Protein AF-A0A0G1VE48-F1 (afdb_monomer)

Sequence (98 aa):
MNNARTPQFYMANLGSEIVGMYSALSKNDTEKCRKCYDRAKKIIAEWRVLETRESARAEMKKLEDVVDDLISETPQLKVSKAEIESYFMPFALRIMSV

Secondary structure (DSSP, 8-state):
------HHHHHHHHHHHHHHHHHHHTTT-HHHHHHHHHHHHHHHHHHHHH---HHHHHHHHHHHHHHHHHTSSS--S---HHHHHHHHHHHHHHHH--

Structure (mmCIF, N/CA/C/O backbone):
data_AF-A0A0G1VE48-F1
#
_entry.id   AF-A0A0G1VE48-F1
#
loop_
_atom_site.group_PDB
_atom_site.id
_atom_site.type_symbol
_atom_site.label_atom_id
_atom_site.label_alt_id
_atom_site.label_comp_id
_atom_site.label_asym_id
_atom_site.label_entity_id
_atom_site.label_seq_id
_atom_site.pdbx_PDB_ins_code
_atom_site.Cartn_x
_atom_site.Cartn_y
_atom_site.Cartn_z
_atom_site.occupancy
_atom_site.B_iso_or_equiv
_atom_site.auth_seq_id
_atom_site.auth_comp_id
_atom_site.auth_asym_id
_atom_site.auth_atom_id
_atom_site.pdbx_PDB_model_num
ATOM 1 N N . MET A 1 1 ? 24.801 12.289 -4.383 1.00 38.28 1 MET A N 1
ATOM 2 C CA . MET A 1 1 ? 24.395 10.929 -4.799 1.00 38.28 1 MET A CA 1
ATOM 3 C C . MET A 1 1 ? 23.170 11.060 -5.680 1.00 38.28 1 MET A C 1
ATOM 5 O O . MET A 1 1 ? 22.220 11.706 -5.257 1.00 38.28 1 MET A O 1
ATOM 9 N N . ASN A 1 2 ? 23.193 10.505 -6.893 1.00 41.56 2 ASN A N 1
ATOM 10 C CA . ASN A 1 2 ? 21.966 10.326 -7.667 1.00 41.56 2 ASN A CA 1
ATOM 11 C C . ASN A 1 2 ? 21.076 9.367 -6.871 1.00 41.56 2 ASN A C 1
ATOM 13 O O . ASN A 1 2 ? 21.322 8.164 -6.865 1.00 41.56 2 ASN A O 1
ATOM 17 N N . ASN A 1 3 ? 20.088 9.904 -6.153 1.00 51.19 3 ASN A N 1
ATOM 18 C CA . ASN A 1 3 ? 19.048 9.127 -5.482 1.00 51.19 3 ASN A CA 1
ATOM 19 C C . ASN A 1 3 ? 18.115 8.555 -6.555 1.00 51.19 3 ASN A C 1
ATOM 21 O O . ASN A 1 3 ? 16.963 8.974 -6.670 1.00 51.19 3 ASN A O 1
ATOM 25 N N . ALA A 1 4 ? 18.629 7.662 -7.402 1.00 58.69 4 ALA A N 1
ATOM 26 C CA . ALA A 1 4 ? 17.798 6.930 -8.337 1.00 58.69 4 ALA A CA 1
ATOM 27 C C . ALA A 1 4 ? 16.782 6.162 -7.491 1.00 58.69 4 ALA A C 1
ATOM 29 O O . ALA A 1 4 ? 17.150 5.290 -6.704 1.00 58.69 4 ALA A O 1
ATOM 30 N N . ARG A 1 5 ? 15.511 6.559 -7.578 1.00 72.19 5 ARG A N 1
ATOM 31 C CA . ARG A 1 5 ? 14.419 5.889 -6.878 1.00 72.19 5 ARG A CA 1
ATOM 32 C C . ARG A 1 5 ? 14.273 4.512 -7.518 1.00 72.19 5 ARG A C 1
ATOM 34 O O . ARG A 1 5 ? 13.681 4.377 -8.583 1.00 72.19 5 ARG A O 1
ATOM 41 N N . THR A 1 6 ? 14.910 3.511 -6.922 1.00 84.50 6 THR A N 1
ATOM 42 C CA . THR A 1 6 ? 14.851 2.133 -7.406 1.00 84.50 6 THR A CA 1
ATOM 43 C C . THR A 1 6 ? 13.496 1.509 -7.058 1.00 84.50 6 THR A C 1
ATOM 45 O O . THR A 1 6 ? 12.814 1.991 -6.147 1.00 84.50 6 THR A O 1
ATOM 48 N N . PRO A 1 7 ? 13.090 0.409 -7.714 1.00 85.50 7 PRO A N 1
ATOM 49 C CA . PRO A 1 7 ? 11.918 -0.357 -7.292 1.00 85.50 7 PRO A CA 1
ATOM 50 C C . PRO A 1 7 ? 11.932 -0.694 -5.790 1.00 85.50 7 PRO A C 1
ATOM 52 O O . PRO A 1 7 ? 10.912 -0.551 -5.122 1.00 85.50 7 PRO A O 1
ATOM 55 N N . GLN A 1 8 ? 13.102 -1.024 -5.228 1.00 88.75 8 GLN A N 1
ATOM 56 C CA . GLN A 1 8 ? 13.293 -1.281 -3.795 1.00 88.75 8 GLN A CA 1
ATOM 57 C C . GLN A 1 8 ? 12.921 -0.063 -2.941 1.00 88.75 8 GLN A C 1
ATOM 59 O O . GLN A 1 8 ? 12.249 -0.214 -1.922 1.00 88.75 8 GLN A O 1
ATOM 64 N N . PHE A 1 9 ? 13.324 1.144 -3.358 1.00 91.69 9 PHE A N 1
ATOM 65 C CA . PHE A 1 9 ? 12.975 2.382 -2.661 1.00 91.69 9 PHE A CA 1
ATOM 66 C C . PHE A 1 9 ? 11.456 2.576 -2.611 1.00 91.69 9 PHE A C 1
ATOM 68 O O . PHE A 1 9 ? 10.906 2.848 -1.544 1.00 91.69 9 PHE A O 1
ATOM 75 N N . TYR A 1 10 ? 10.764 2.398 -3.738 1.00 94.25 10 TYR A N 1
ATOM 76 C CA . TYR A 1 10 ? 9.306 2.523 -3.774 1.00 94.25 10 TYR A CA 1
ATOM 77 C C . TYR A 1 10 ? 8.618 1.463 -2.911 1.00 94.25 10 TYR A C 1
ATOM 79 O O . TYR A 1 10 ? 7.728 1.807 -2.139 1.00 94.25 10 TYR A O 1
ATOM 87 N N . MET A 1 11 ? 9.049 0.199 -2.985 1.00 94.94 11 MET A N 1
ATOM 88 C CA . MET A 1 11 ? 8.414 -0.889 -2.233 1.00 94.94 11 MET A CA 1
ATOM 89 C C . MET A 1 11 ? 8.624 -0.742 -0.723 1.00 94.94 11 MET A C 1
ATOM 91 O O . MET A 1 11 ? 7.677 -0.907 0.039 1.00 94.94 11 MET A O 1
ATOM 95 N N . ALA A 1 12 ? 9.824 -0.367 -0.271 1.00 93.94 12 ALA A N 1
ATOM 96 C CA . ALA A 1 12 ? 10.085 -0.149 1.152 1.00 93.94 12 ALA A CA 1
ATOM 97 C C . ALA A 1 12 ? 9.207 0.975 1.731 1.00 93.94 12 ALA A C 1
ATOM 99 O O . ALA A 1 12 ? 8.590 0.806 2.785 1.00 93.94 12 ALA A O 1
ATOM 100 N N . ASN A 1 13 ? 9.105 2.104 1.020 1.00 96.44 13 ASN A N 1
ATOM 101 C CA . ASN A 1 13 ? 8.259 3.215 1.455 1.00 96.44 13 ASN A CA 1
ATOM 102 C C . ASN A 1 13 ? 6.769 2.851 1.396 1.00 96.44 13 ASN A C 1
ATOM 104 O O . ASN A 1 13 ? 6.038 3.157 2.334 1.00 96.44 13 ASN A O 1
ATOM 108 N N . LEU A 1 14 ? 6.320 2.152 0.348 1.00 97.00 14 LEU A N 1
ATOM 109 C CA . LEU A 1 14 ? 4.926 1.721 0.229 1.00 97.00 14 LEU A CA 1
ATOM 110 C C . LEU A 1 14 ? 4.520 0.792 1.378 1.00 97.00 14 LEU A C 1
ATOM 112 O O . LEU A 1 14 ? 3.479 0.999 1.995 1.00 97.00 14 LEU A O 1
ATOM 116 N N . GLY A 1 15 ? 5.365 -0.191 1.705 1.00 96.38 15 GLY A N 1
ATOM 117 C CA . GLY A 1 15 ? 5.120 -1.108 2.818 1.00 96.38 15 GLY A CA 1
ATOM 118 C C . GLY A 1 15 ? 5.016 -0.374 4.156 1.00 96.38 15 GLY A C 1
ATOM 119 O O . GLY A 1 15 ? 4.101 -0.640 4.934 1.00 96.38 15 GLY A O 1
ATOM 120 N N . SER A 1 16 ? 5.897 0.605 4.393 1.00 97.00 16 SER A N 1
ATOM 121 C CA . SER A 1 16 ? 5.853 1.454 5.591 1.00 97.00 16 SER A CA 1
ATOM 122 C C . SER A 1 16 ? 4.529 2.216 5.717 1.00 97.00 16 SER A C 1
ATOM 124 O O . SER A 1 16 ? 3.910 2.211 6.783 1.00 97.00 16 SER A O 1
ATOM 126 N N . GLU A 1 17 ? 4.048 2.827 4.628 1.00 98.06 17 GLU A N 1
ATOM 127 C CA . GLU A 1 17 ? 2.781 3.566 4.657 1.00 98.06 17 GLU A CA 1
ATOM 128 C C . GLU A 1 17 ? 1.574 2.651 4.875 1.00 98.06 17 GLU A C 1
ATOM 130 O O . GLU A 1 17 ? 0.695 2.996 5.664 1.00 98.06 17 GLU A O 1
ATOM 135 N N . ILE A 1 18 ? 1.552 1.463 4.264 1.00 96.94 18 ILE A N 1
ATOM 136 C CA . ILE A 1 18 ? 0.478 0.479 4.465 1.00 96.94 18 ILE A CA 1
ATOM 137 C C . ILE A 1 18 ? 0.429 0.026 5.928 1.00 96.94 18 ILE A C 1
ATOM 139 O O . ILE A 1 18 ? -0.629 0.080 6.556 1.00 96.94 18 ILE A O 1
ATOM 143 N N . VAL A 1 19 ? 1.567 -0.350 6.523 1.00 95.88 19 VAL A N 1
ATOM 144 C CA . VAL A 1 19 ? 1.634 -0.691 7.959 1.00 95.88 19 VAL A CA 1
ATOM 145 C C . VAL A 1 19 ? 1.185 0.494 8.824 1.00 95.88 19 VAL A C 1
ATOM 147 O O . VAL A 1 19 ? 0.491 0.312 9.831 1.00 95.88 19 VAL A O 1
ATOM 150 N N . GLY A 1 20 ? 1.537 1.715 8.413 1.00 96.75 20 GLY A N 1
ATOM 151 C CA . GLY A 1 20 ? 1.080 2.961 9.019 1.00 96.75 20 GLY A CA 1
ATOM 152 C C . GLY A 1 20 ? -0.443 3.111 9.018 1.00 96.75 20 GLY A C 1
ATOM 153 O O . GLY A 1 20 ? -1.004 3.433 10.068 1.00 96.75 20 GLY A O 1
ATOM 154 N N . MET A 1 21 ? -1.110 2.814 7.896 1.00 97.06 21 MET A N 1
ATOM 155 C CA . MET A 1 21 ? -2.575 2.831 7.782 1.00 97.06 21 MET A CA 1
ATOM 156 C C . MET A 1 21 ? -3.219 1.860 8.774 1.00 97.06 21 MET A C 1
ATOM 158 O O . MET A 1 21 ? -4.042 2.280 9.582 1.00 97.06 21 MET A O 1
ATOM 162 N N . TYR A 1 22 ? -2.794 0.593 8.802 1.00 95.56 22 TYR A N 1
ATOM 163 C CA . TYR A 1 22 ? -3.354 -0.397 9.736 1.00 95.56 22 TYR A CA 1
ATOM 164 C C . TYR A 1 22 ? -3.124 -0.023 11.207 1.00 95.56 22 TYR A C 1
ATOM 166 O O . TYR A 1 22 ? -4.007 -0.198 12.047 1.00 95.56 22 TYR A O 1
ATOM 174 N N . SER A 1 23 ? -1.948 0.519 11.535 1.00 95.81 23 SER A N 1
ATOM 175 C CA . SER A 1 23 ? -1.647 1.003 12.887 1.00 95.81 23 SER A CA 1
ATOM 176 C C . SER A 1 23 ? -2.545 2.177 13.285 1.00 95.81 23 SER A C 1
ATOM 178 O O . SER A 1 23 ? -3.027 2.223 14.416 1.00 95.81 23 SER A O 1
ATOM 180 N N . ALA A 1 24 ? -2.811 3.105 12.364 1.00 96.38 24 ALA A N 1
ATOM 181 C CA . ALA A 1 24 ? -3.702 4.237 12.593 1.00 96.38 24 ALA A CA 1
ATOM 182 C C . ALA A 1 24 ? -5.169 3.795 12.743 1.00 96.38 24 ALA A C 1
ATOM 184 O O . ALA A 1 24 ? -5.822 4.190 13.708 1.00 96.38 24 ALA A O 1
ATOM 185 N N . LEU A 1 25 ? -5.646 2.896 11.874 1.00 93.31 25 LEU A N 1
ATOM 186 C CA . LEU A 1 25 ? -6.985 2.299 11.955 1.00 93.31 25 LEU A CA 1
ATOM 187 C C . LEU A 1 25 ? -7.214 1.597 13.298 1.00 93.31 25 LEU A C 1
ATOM 189 O O . LEU A 1 25 ? -8.217 1.854 13.954 1.00 93.31 25 LEU A O 1
ATOM 193 N N . SER A 1 26 ? -6.247 0.803 13.776 1.00 93.56 26 SER A N 1
ATOM 194 C CA . SER A 1 26 ? -6.349 0.136 15.089 1.00 93.56 26 SER A CA 1
ATOM 195 C C . SER A 1 26 ? -6.465 1.097 16.281 1.00 93.56 26 SER A C 1
ATOM 197 O O . SER A 1 26 ? -6.874 0.691 17.365 1.00 93.56 26 SER A O 1
ATOM 199 N N . LYS A 1 27 ? -6.098 2.368 16.087 1.00 96.31 27 LYS A N 1
ATOM 200 C CA . LYS A 1 27 ? -6.128 3.431 17.100 1.00 96.31 27 LYS A CA 1
ATOM 201 C C . LYS A 1 27 ? -7.254 4.440 16.866 1.00 96.31 27 LYS A C 1
ATOM 203 O O . LYS A 1 27 ? -7.325 5.420 17.599 1.00 96.31 27 LYS A O 1
ATOM 208 N N . ASN A 1 28 ? -8.105 4.221 15.860 1.00 95.25 28 ASN A N 1
ATOM 209 C CA . ASN A 1 28 ? -9.109 5.179 15.388 1.00 95.25 28 ASN A CA 1
ATOM 210 C C . ASN A 1 28 ? -8.519 6.556 15.007 1.00 95.25 28 ASN A C 1
ATOM 212 O O . ASN A 1 28 ? -9.202 7.575 15.075 1.00 95.25 28 ASN A O 1
ATOM 216 N N . ASP A 1 29 ? -7.248 6.595 14.595 1.00 97.12 29 ASP A N 1
ATOM 217 C CA . ASP A 1 29 ? -6.552 7.813 14.168 1.00 97.12 29 ASP A CA 1
ATOM 218 C C . ASP A 1 29 ? -6.789 8.042 12.666 1.00 97.12 29 ASP A C 1
ATOM 220 O O . ASP A 1 29 ? -5.990 7.666 11.800 1.00 97.12 29 ASP A O 1
ATOM 224 N N . THR A 1 30 ? -7.950 8.614 12.349 1.00 94.19 30 THR A N 1
ATOM 225 C CA . THR A 1 30 ? -8.411 8.819 10.968 1.00 94.19 30 THR A CA 1
ATOM 226 C C . THR A 1 30 ? -7.524 9.793 10.193 1.00 94.19 30 THR A C 1
ATOM 228 O O . THR A 1 30 ? -7.237 9.560 9.016 1.00 94.19 30 THR A O 1
ATOM 231 N N . GLU A 1 31 ? -7.021 10.844 10.846 1.00 96.81 31 GLU A N 1
ATOM 232 C CA . GLU A 1 31 ? -6.125 11.829 10.234 1.00 96.81 31 GLU A CA 1
ATOM 233 C C . G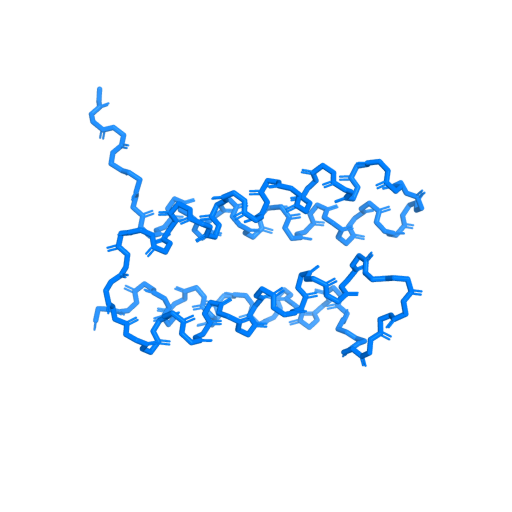LU A 1 31 ? -4.807 11.178 9.807 1.00 96.81 31 GLU A C 1
ATOM 235 O O . GLU A 1 31 ? -4.351 11.349 8.671 1.00 96.81 31 GLU A O 1
ATOM 240 N N . LYS A 1 32 ? -4.188 10.389 10.693 1.00 97.31 32 LYS A N 1
ATOM 241 C CA . LYS A 1 32 ? -2.950 9.686 10.361 1.00 97.31 32 LYS A CA 1
ATOM 242 C C . LYS A 1 32 ? -3.167 8.633 9.285 1.00 97.31 32 LYS A C 1
ATOM 244 O O . LYS A 1 32 ? -2.325 8.522 8.393 1.00 97.31 32 LYS A O 1
ATOM 249 N N . CYS A 1 33 ? -4.284 7.906 9.337 1.00 96.81 33 CYS A N 1
ATOM 250 C CA . CYS A 1 33 ? -4.644 6.950 8.295 1.00 96.81 33 CYS A CA 1
ATOM 251 C C . CYS A 1 33 ? -4.715 7.640 6.928 1.00 96.81 33 CYS A C 1
ATOM 253 O O . CYS A 1 33 ? -4.076 7.187 5.977 1.00 96.81 33 CYS A O 1
ATOM 255 N N . ARG A 1 34 ? -5.394 8.793 6.849 1.00 97.06 34 ARG A N 1
ATOM 256 C CA . ARG A 1 34 ? -5.489 9.587 5.619 1.00 97.06 34 ARG A CA 1
ATOM 257 C C . ARG A 1 34 ? -4.125 10.062 5.120 1.00 97.06 34 ARG A C 1
ATOM 259 O O . ARG A 1 34 ? -3.827 9.918 3.941 1.00 97.06 34 ARG A O 1
ATOM 266 N N . LYS A 1 35 ? -3.258 10.548 6.012 1.00 98.19 35 LYS A N 1
ATOM 267 C CA . LYS A 1 35 ? -1.894 10.970 5.644 1.00 98.19 35 LYS A CA 1
ATOM 268 C C . LYS A 1 35 ? -1.050 9.821 5.088 1.00 98.19 35 LYS A C 1
ATOM 270 O O . LYS A 1 35 ? -0.289 10.035 4.147 1.00 98.19 35 LYS A O 1
ATOM 275 N N . CYS A 1 36 ? -1.143 8.628 5.675 1.00 98.31 36 CYS A N 1
ATOM 276 C CA . CYS A 1 36 ? -0.460 7.440 5.155 1.00 98.31 36 CYS A CA 1
ATOM 277 C C . CYS A 1 36 ? -1.009 7.035 3.783 1.00 98.31 36 CYS A C 1
ATOM 279 O O . CYS A 1 36 ? -0.227 6.807 2.862 1.00 98.31 36 CYS A O 1
ATOM 281 N N . TYR A 1 37 ? -2.334 7.033 3.625 1.00 98.25 37 TYR A N 1
ATOM 282 C CA . TYR A 1 37 ? -2.999 6.775 2.348 1.00 98.25 37 TYR A CA 1
ATOM 283 C C . TYR A 1 37 ? -2.522 7.734 1.246 1.00 98.25 37 TYR A C 1
ATOM 285 O O . TYR A 1 37 ? -2.054 7.287 0.200 1.00 98.25 37 TYR A O 1
ATOM 293 N N . ASP A 1 38 ? -2.538 9.047 1.493 1.00 98.31 38 ASP A N 1
ATOM 294 C CA . ASP A 1 38 ? -2.125 10.044 0.497 1.00 98.31 38 ASP A CA 1
ATOM 295 C C . ASP A 1 38 ? -0.655 9.842 0.068 1.00 98.31 38 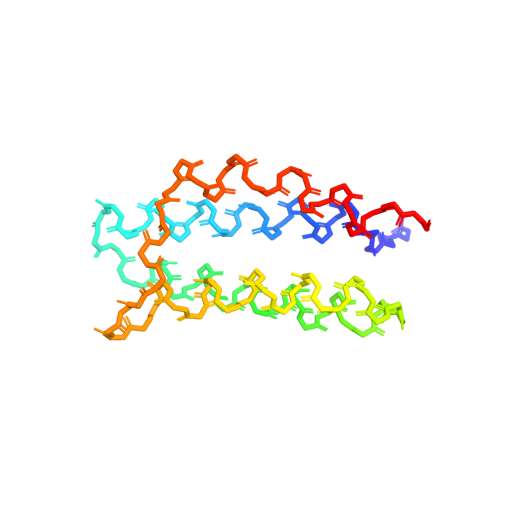ASP A C 1
ATOM 297 O O . ASP A 1 38 ? -0.312 9.960 -1.115 1.00 98.31 38 ASP A O 1
ATOM 301 N N . ARG A 1 39 ? 0.228 9.475 1.011 1.00 98.44 39 ARG A N 1
ATOM 302 C CA . ARG A 1 39 ? 1.629 9.135 0.707 1.00 98.44 39 ARG A CA 1
ATOM 303 C C . ARG A 1 39 ? 1.747 7.839 -0.093 1.00 98.44 39 ARG A C 1
ATOM 305 O O . ARG A 1 39 ? 2.491 7.821 -1.074 1.00 98.44 39 ARG A O 1
ATOM 312 N N . ALA A 1 40 ? 0.994 6.797 0.257 1.00 98.25 40 ALA A N 1
ATOM 313 C CA . ALA A 1 40 ? 0.951 5.548 -0.502 1.00 98.25 40 ALA A CA 1
ATOM 314 C C . ALA A 1 40 ? 0.509 5.792 -1.956 1.00 98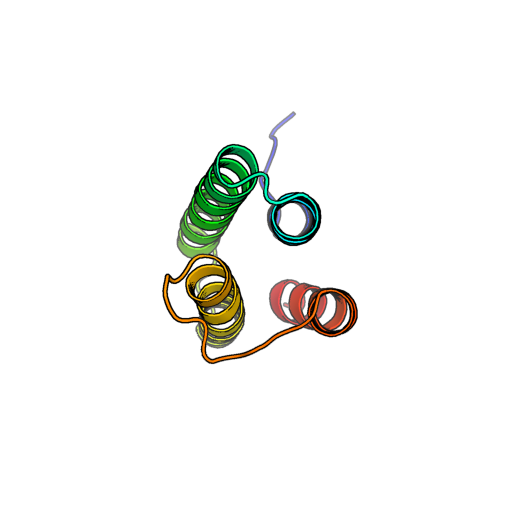.25 40 ALA A C 1
ATOM 316 O O . ALA A 1 40 ? 1.187 5.354 -2.886 1.00 98.25 40 ALA A O 1
ATOM 317 N N . LYS A 1 41 ? -0.552 6.581 -2.176 1.00 98.25 41 LYS A N 1
ATOM 318 C CA . LYS A 1 41 ? -1.028 6.943 -3.524 1.00 98.25 41 LYS A CA 1
ATOM 319 C C . LYS A 1 41 ? 0.019 7.708 -4.323 1.00 98.25 41 LYS A C 1
ATOM 321 O O . LYS A 1 41 ? 0.219 7.417 -5.502 1.00 98.25 41 LYS A O 1
ATOM 326 N N . LYS A 1 42 ? 0.738 8.637 -3.688 1.00 97.88 42 LYS A N 1
ATOM 327 C CA . LYS A 1 42 ? 1.845 9.352 -4.334 1.00 97.88 42 LYS A CA 1
ATOM 328 C C . LYS A 1 42 ? 2.964 8.401 -4.769 1.00 97.88 42 LYS A C 1
ATOM 330 O O . LYS A 1 42 ? 3.426 8.495 -5.900 1.00 97.88 42 LYS A O 1
ATOM 335 N N . ILE A 1 43 ? 3.369 7.474 -3.903 1.00 97.31 43 ILE A N 1
ATOM 336 C CA . ILE A 1 43 ? 4.400 6.467 -4.200 1.00 97.31 43 ILE A CA 1
ATOM 337 C C . ILE A 1 43 ? 3.969 5.584 -5.380 1.00 97.31 43 ILE A C 1
ATOM 339 O O . ILE A 1 43 ? 4.755 5.380 -6.305 1.00 97.31 43 ILE A O 1
ATOM 343 N N . ILE A 1 44 ? 2.717 5.111 -5.385 1.00 96.88 44 ILE A N 1
ATOM 344 C CA . ILE A 1 44 ? 2.147 4.305 -6.478 1.00 96.88 44 ILE A CA 1
ATOM 345 C C . ILE A 1 44 ? 2.152 5.091 -7.794 1.00 96.88 44 ILE A C 1
ATOM 347 O O . ILE A 1 44 ? 2.560 4.558 -8.827 1.00 96.88 44 ILE A O 1
ATOM 351 N N . ALA A 1 45 ? 1.729 6.357 -7.766 1.00 96.56 45 ALA A N 1
ATOM 352 C CA . ALA A 1 45 ? 1.705 7.218 -8.943 1.00 96.56 45 ALA A CA 1
ATOM 353 C C . ALA A 1 45 ? 3.114 7.451 -9.510 1.00 96.56 45 ALA A C 1
ATOM 355 O O . ALA A 1 45 ? 3.322 7.297 -10.710 1.00 96.56 45 ALA A O 1
ATOM 356 N N . GLU A 1 46 ? 4.091 7.760 -8.657 1.00 95.44 46 GLU A N 1
ATOM 357 C CA . GLU A 1 46 ? 5.484 7.951 -9.070 1.00 95.44 46 GLU A CA 1
ATOM 358 C C . GLU A 1 46 ? 6.100 6.664 -9.640 1.00 95.44 46 GLU A C 1
ATOM 360 O O . GLU A 1 46 ? 6.740 6.705 -10.690 1.00 95.44 46 GLU A O 1
ATOM 365 N N . TRP A 1 47 ? 5.880 5.516 -8.992 1.00 94.44 47 TRP A N 1
ATOM 366 C CA . TRP A 1 47 ? 6.363 4.222 -9.482 1.00 94.44 47 TRP A CA 1
ATOM 367 C C . TRP A 1 47 ? 5.744 3.863 -10.845 1.00 94.44 47 TRP A C 1
ATOM 369 O O . TRP A 1 47 ? 6.452 3.418 -11.749 1.00 94.44 47 TRP A O 1
ATOM 379 N N . ARG A 1 48 ? 4.446 4.139 -11.043 1.00 93.75 48 ARG A N 1
ATOM 380 C CA . ARG A 1 48 ? 3.742 3.918 -12.319 1.00 93.75 48 ARG A CA 1
ATOM 381 C C . ARG A 1 48 ? 4.302 4.728 -13.482 1.00 93.75 48 ARG A C 1
ATOM 383 O O . ARG A 1 48 ? 4.101 4.321 -14.619 1.00 93.75 48 ARG A O 1
ATOM 390 N N . VAL A 1 49 ? 4.951 5.867 -13.251 1.00 93.31 49 VAL A N 1
ATOM 391 C CA . VAL A 1 49 ? 5.587 6.622 -14.346 1.00 93.31 49 VAL A CA 1
ATOM 392 C C . VAL A 1 49 ? 6.818 5.880 -14.873 1.00 93.31 49 VAL A C 1
ATOM 394 O O . VAL A 1 49 ? 7.103 5.943 -16.064 1.00 93.31 49 VAL A O 1
ATOM 397 N N . LEU A 1 50 ? 7.525 5.162 -13.999 1.00 90.44 50 LEU A N 1
ATOM 398 C CA . LEU A 1 50 ? 8.797 4.510 -14.315 1.00 90.44 50 LEU A CA 1
ATOM 399 C C . LEU A 1 50 ? 8.630 3.074 -14.821 1.00 90.44 50 LEU A C 1
ATOM 401 O O . LEU A 1 50 ? 9.431 2.612 -15.627 1.00 90.44 50 LEU A O 1
ATOM 405 N N . GLU A 1 51 ? 7.611 2.360 -14.348 1.00 92.12 51 GLU A N 1
ATOM 406 C CA . GLU A 1 51 ? 7.375 0.970 -14.734 1.00 92.12 51 GLU A CA 1
ATOM 407 C C . GLU A 1 51 ? 6.629 0.874 -16.068 1.00 92.12 51 GLU A C 1
ATOM 409 O O . GLU A 1 51 ? 5.539 1.420 -16.207 1.00 92.12 51 GLU A O 1
ATOM 414 N N . THR A 1 52 ? 7.136 0.122 -17.040 1.00 91.56 52 THR A N 1
ATOM 415 C CA . THR A 1 52 ? 6.448 -0.089 -18.328 1.00 91.56 52 THR A CA 1
ATOM 416 C C . THR A 1 52 ? 5.792 -1.459 -18.447 1.00 91.56 52 THR A C 1
ATOM 418 O O . THR A 1 52 ? 4.918 -1.638 -19.293 1.00 91.56 52 THR A O 1
ATOM 421 N N . ARG A 1 53 ? 6.148 -2.417 -17.586 1.00 93.00 53 ARG A N 1
ATOM 422 C CA . ARG A 1 53 ? 5.624 -3.783 -17.647 1.00 93.00 53 ARG A CA 1
ATOM 423 C C . ARG A 1 53 ? 4.179 -3.832 -17.162 1.00 93.00 53 ARG A C 1
ATOM 425 O O . ARG A 1 53 ? 3.864 -3.478 -16.024 1.00 93.00 53 ARG A O 1
ATOM 432 N N . GLU A 1 54 ? 3.294 -4.313 -18.026 1.00 92.81 54 GLU A N 1
ATOM 433 C CA . GLU A 1 54 ? 1.860 -4.410 -17.746 1.00 92.81 54 GLU A CA 1
ATOM 434 C C . GLU A 1 54 ? 1.556 -5.342 -16.566 1.00 92.81 54 GLU A C 1
ATOM 436 O O . GLU A 1 54 ? 0.741 -5.005 -15.709 1.00 92.81 54 GLU A O 1
ATOM 441 N N . SER A 1 55 ? 2.272 -6.465 -16.457 1.00 91.94 55 SER A N 1
ATOM 442 C CA . SER A 1 55 ? 2.133 -7.416 -15.347 1.00 91.94 55 SER A CA 1
ATOM 443 C C . SER A 1 55 ? 2.398 -6.763 -13.988 1.00 91.94 55 SER A C 1
ATOM 445 O O . SER A 1 55 ? 1.600 -6.905 -13.062 1.00 91.94 55 SER A O 1
ATOM 447 N N . ALA A 1 56 ? 3.475 -5.984 -13.875 1.00 93.19 56 ALA A N 1
ATOM 448 C CA . ALA A 1 56 ? 3.803 -5.256 -12.657 1.00 93.19 56 ALA A CA 1
ATOM 449 C C . ALA A 1 56 ? 2.748 -4.179 -12.350 1.00 93.19 56 ALA A C 1
ATOM 451 O O . ALA A 1 56 ? 2.334 -4.017 -11.200 1.00 93.19 56 ALA A O 1
ATOM 452 N N . ARG A 1 57 ? 2.261 -3.456 -13.369 1.00 94.56 57 ARG A N 1
ATOM 453 C CA . ARG A 1 57 ? 1.186 -2.461 -13.205 1.00 94.56 57 ARG A CA 1
ATOM 454 C C . ARG A 1 57 ? -0.120 -3.093 -12.721 1.00 94.56 57 ARG A C 1
ATOM 456 O O . ARG A 1 57 ? -0.785 -2.503 -11.868 1.00 94.56 57 ARG A O 1
ATOM 463 N N . ALA A 1 58 ? -0.465 -4.276 -13.226 1.00 93.31 58 ALA A N 1
ATOM 464 C CA . ALA A 1 58 ? -1.634 -5.035 -12.798 1.00 93.31 58 ALA A CA 1
ATOM 465 C C . ALA A 1 58 ? -1.499 -5.519 -11.345 1.00 93.31 58 ALA A C 1
ATOM 467 O O . ALA A 1 58 ? -2.434 -5.371 -10.560 1.00 93.31 58 ALA A O 1
ATOM 468 N N . GLU A 1 59 ? -0.328 -6.024 -10.946 1.00 94.31 59 GLU A N 1
ATOM 469 C CA . GLU A 1 59 ? -0.060 -6.386 -9.547 1.00 94.31 59 GLU A CA 1
ATOM 470 C C . GLU A 1 59 ? -0.161 -5.169 -8.619 1.00 94.31 59 GLU A C 1
ATOM 472 O O . GLU A 1 59 ? -0.800 -5.239 -7.569 1.00 94.31 59 GLU A O 1
ATOM 477 N N . MET A 1 60 ? 0.409 -4.028 -9.021 1.00 96.31 60 MET A N 1
ATOM 478 C CA . MET A 1 60 ? 0.300 -2.778 -8.264 1.00 96.31 60 MET A CA 1
ATOM 479 C C . MET A 1 60 ? -1.152 -2.313 -8.139 1.00 96.31 60 MET A C 1
ATOM 481 O O . MET A 1 60 ? -1.547 -1.809 -7.092 1.00 96.31 60 MET A O 1
ATOM 485 N N . LYS A 1 61 ? -1.967 -2.495 -9.186 1.00 96.00 61 LYS A N 1
ATOM 486 C CA . LYS A 1 61 ? -3.389 -2.141 -9.155 1.00 96.00 61 LYS A CA 1
ATOM 487 C C . LYS A 1 61 ? -4.151 -2.937 -8.094 1.00 96.00 61 LYS A C 1
ATOM 489 O O . LYS A 1 61 ? -4.919 -2.331 -7.361 1.00 96.00 61 LYS A O 1
ATOM 494 N N . LYS A 1 62 ? -3.883 -4.240 -7.951 1.00 94.00 62 LYS A N 1
ATOM 495 C CA . LYS A 1 62 ? -4.497 -5.071 -6.898 1.00 94.00 62 LYS A CA 1
ATOM 496 C C . LYS A 1 62 ? -4.166 -4.556 -5.498 1.00 94.00 62 LYS A C 1
ATOM 498 O O . LYS A 1 62 ? -5.035 -4.520 -4.636 1.00 94.00 62 LYS A O 1
ATOM 503 N N . LEU A 1 63 ? -2.912 -4.157 -5.267 1.00 95.62 63 LEU A N 1
ATOM 504 C CA . LEU A 1 63 ? -2.516 -3.584 -3.981 1.00 95.62 63 LEU A CA 1
ATOM 505 C C . LEU A 1 63 ? -3.183 -2.224 -3.742 1.00 95.62 63 LEU A C 1
ATOM 507 O O . LEU A 1 63 ? -3.632 -1.948 -2.634 1.00 95.62 63 LEU A O 1
ATOM 511 N N . GLU A 1 64 ? -3.261 -1.389 -4.778 1.00 96.69 64 GLU A N 1
ATOM 512 C CA . GLU A 1 64 ? -3.968 -0.111 -4.717 1.00 96.69 64 GLU A CA 1
ATOM 513 C C . GLU A 1 64 ? -5.451 -0.299 -4.372 1.00 96.69 64 GLU A C 1
ATOM 515 O O . GLU A 1 64 ? -5.949 0.430 -3.527 1.00 96.69 64 GLU A O 1
ATOM 520 N N . ASP A 1 65 ? -6.127 -1.302 -4.942 1.00 95.88 65 ASP A N 1
ATOM 521 C CA . ASP A 1 65 ? -7.523 -1.618 -4.608 1.00 95.88 65 ASP A CA 1
ATOM 522 C C . ASP A 1 65 ? -7.709 -1.941 -3.121 1.00 95.88 65 ASP A C 1
ATOM 524 O O . ASP A 1 65 ? -8.665 -1.479 -2.505 1.00 95.88 65 ASP A O 1
ATOM 528 N N . VAL A 1 66 ? -6.769 -2.669 -2.511 1.00 94.31 66 VAL A N 1
ATOM 529 C CA . VAL A 1 66 ? -6.786 -2.931 -1.062 1.00 94.31 66 VAL A CA 1
ATOM 530 C C . VAL A 1 66 ? -6.593 -1.643 -0.260 1.00 94.31 66 VAL A C 1
ATOM 532 O O . VAL A 1 66 ? -7.274 -1.425 0.738 1.00 94.31 66 VAL A O 1
ATOM 535 N N . VAL A 1 67 ? -5.667 -0.782 -0.680 1.00 95.00 67 VAL A N 1
ATOM 536 C CA . VAL A 1 67 ? -5.387 0.497 -0.009 1.00 95.00 67 VAL A CA 1
ATOM 537 C C . VAL A 1 67 ? -6.574 1.460 -0.106 1.00 95.00 67 VAL A C 1
ATOM 539 O O . VAL A 1 67 ? -6.898 2.121 0.880 1.00 95.00 67 VAL A O 1
ATOM 542 N N . ASP A 1 68 ? -7.229 1.516 -1.263 1.00 96.38 68 ASP A N 1
ATOM 543 C CA . ASP A 1 68 ? -8.422 2.330 -1.497 1.00 96.38 68 ASP A CA 1
ATOM 544 C C . ASP A 1 68 ? -9.615 1.799 -0.674 1.00 96.38 68 ASP A C 1
ATOM 546 O O . ASP A 1 68 ? -10.337 2.584 -0.057 1.00 96.38 68 ASP A O 1
ATOM 550 N N . ASP A 1 69 ? -9.781 0.474 -0.576 1.00 94.81 69 ASP A N 1
ATOM 551 C CA . ASP A 1 69 ? -10.834 -0.158 0.230 1.00 94.81 69 ASP A CA 1
ATOM 552 C C . ASP A 1 69 ? -10.670 0.103 1.737 1.00 94.81 69 AS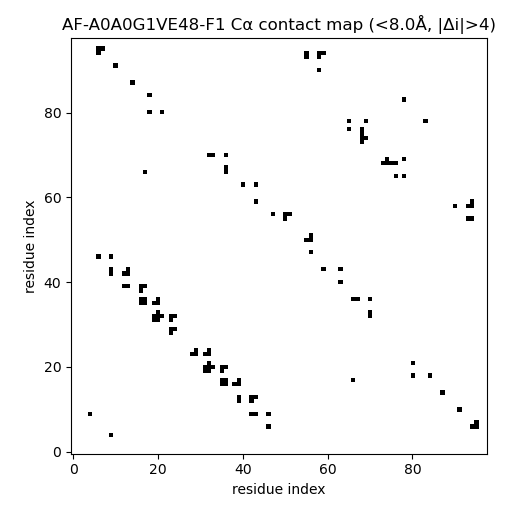P A C 1
ATOM 554 O O . ASP A 1 69 ? -11.654 0.355 2.430 1.00 94.81 69 ASP A O 1
ATOM 558 N N . LEU A 1 70 ? -9.432 0.128 2.248 1.00 91.62 70 LEU A N 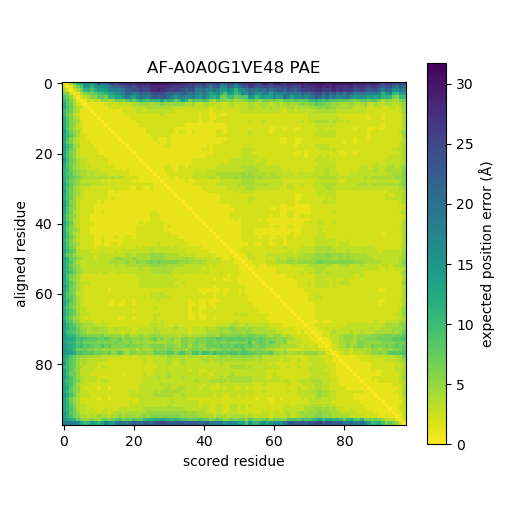1
ATOM 559 C CA . LEU A 1 70 ? -9.141 0.350 3.674 1.00 91.62 70 LEU A CA 1
ATOM 560 C C . LEU A 1 70 ? -9.628 1.698 4.216 1.00 91.62 70 LEU A C 1
ATOM 562 O O . LEU A 1 70 ? -9.876 1.815 5.415 1.00 91.62 70 LEU A O 1
ATOM 566 N N . ILE A 1 71 ? -9.708 2.721 3.363 1.00 91.06 71 ILE A N 1
ATOM 567 C CA . ILE A 1 71 ? -10.160 4.067 3.740 1.00 91.06 71 ILE A CA 1
ATOM 568 C C . ILE A 1 71 ? -11.577 4.377 3.236 1.00 91.06 71 ILE A C 1
ATOM 570 O O . ILE A 1 71 ? -12.081 5.481 3.445 1.00 91.06 71 ILE A O 1
ATOM 574 N N . SER A 1 72 ? -12.223 3.413 2.578 1.00 92.12 72 SER A N 1
ATOM 575 C CA . SER A 1 72 ? -13.617 3.517 2.161 1.00 92.12 72 SER A CA 1
ATOM 576 C C . SER A 1 72 ? -14.538 3.618 3.376 1.00 92.12 72 SER A C 1
ATOM 578 O O . SER A 1 72 ? -14.305 2.997 4.412 1.00 92.12 72 SER A O 1
ATOM 580 N N . GLU A 1 73 ? -15.642 4.349 3.231 1.00 87.69 73 GLU A N 1
ATOM 581 C CA . GLU A 1 73 ? -16.721 4.359 4.227 1.00 87.69 73 GLU A CA 1
ATOM 582 C C . GLU A 1 73 ? -17.360 2.970 4.389 1.00 87.69 73 GLU A C 1
ATOM 584 O O . GLU A 1 73 ? -17.907 2.650 5.443 1.00 87.69 73 GLU A O 1
ATOM 589 N N . THR A 1 74 ? -17.279 2.128 3.351 1.00 88.44 74 THR A N 1
ATOM 590 C CA . THR A 1 74 ? -17.843 0.770 3.332 1.00 88.44 74 THR A CA 1
ATOM 591 C C . THR A 1 74 ? -16.848 -0.249 2.750 1.00 88.44 74 THR A C 1
ATOM 593 O O . THR A 1 74 ? -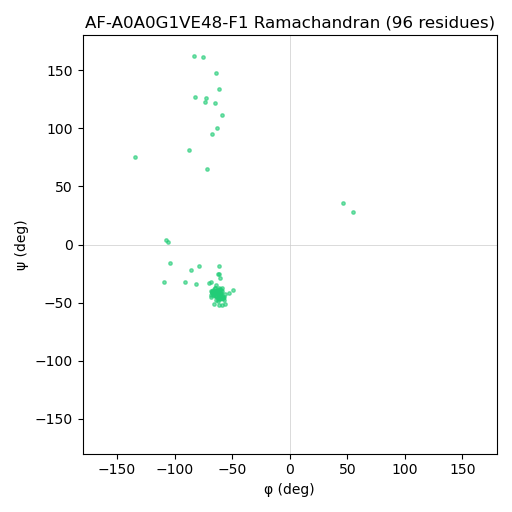17.015 -0.684 1.607 1.00 88.44 74 THR A O 1
ATOM 596 N N . PRO A 1 75 ? -15.811 -0.657 3.511 1.00 88.38 75 PRO A N 1
ATOM 597 C CA . PRO A 1 75 ? -14.800 -1.607 3.042 1.00 88.38 75 PRO A CA 1
ATOM 598 C C . PRO A 1 75 ? -15.403 -2.976 2.694 1.00 88.38 75 PRO A C 1
ATOM 600 O O . PRO A 1 75 ? -16.186 -3.537 3.468 1.00 88.38 75 PRO A O 1
ATOM 603 N N . GLN A 1 76 ? -15.022 -3.534 1.547 1.00 91.62 76 GLN A N 1
ATOM 604 C CA . GLN A 1 76 ? -15.543 -4.791 1.001 1.00 91.62 76 GLN A CA 1
ATOM 605 C C . GLN A 1 76 ? -14.527 -5.934 1.054 1.00 91.62 76 GLN A C 1
ATOM 607 O O . GLN A 1 76 ? -14.917 -7.089 1.231 1.00 91.62 76 GLN A O 1
ATOM 612 N N . LEU A 1 77 ? -13.232 -5.641 0.916 1.00 87.69 77 LEU A N 1
ATOM 613 C CA . LEU A 1 77 ? -12.187 -6.657 0.769 1.00 87.69 77 LEU A CA 1
ATOM 614 C C . LEU A 1 77 ? -11.799 -7.298 2.108 1.00 87.69 77 LEU A C 1
ATOM 616 O O . LEU A 1 77 ? -11.234 -8.388 2.111 1.00 87.69 77 LEU A O 1
ATOM 620 N N . LYS A 1 78 ? -12.124 -6.647 3.239 1.00 86.56 78 LYS A N 1
ATOM 621 C CA . LYS A 1 78 ? -11.893 -7.132 4.619 1.00 86.56 78 LYS A CA 1
ATOM 622 C C . LYS A 1 78 ? -10.484 -7.698 4.852 1.00 86.56 78 LYS A C 1
ATOM 624 O O . LYS A 1 78 ? -10.316 -8.646 5.614 1.00 86.56 78 LYS A O 1
ATOM 629 N N . VAL A 1 79 ? -9.475 -7.103 4.216 1.00 91.88 79 VAL A N 1
ATOM 630 C CA . VAL A 1 79 ? -8.081 -7.538 4.350 1.00 91.88 79 VAL A CA 1
ATOM 631 C C . VAL A 1 79 ? -7.557 -7.136 5.724 1.00 91.88 79 VAL A C 1
ATOM 633 O O . VAL A 1 79 ? -7.625 -5.975 6.124 1.00 91.88 79 VAL A O 1
ATOM 636 N N . SER A 1 80 ? -7.038 -8.106 6.465 1.00 92.50 80 SER A N 1
ATOM 637 C CA . SER A 1 80 ? -6.419 -7.888 7.764 1.00 92.50 80 SER A CA 1
ATOM 638 C C . SER A 1 80 ? -4.961 -7.449 7.637 1.00 92.50 80 SER A C 1
ATOM 640 O O . SER A 1 80 ? -4.277 -7.682 6.635 1.00 92.50 80 SER A O 1
ATOM 642 N N . LYS A 1 81 ? -4.439 -6.874 8.726 1.00 92.62 81 LYS A N 1
ATOM 643 C CA . LYS A 1 81 ? -3.024 -6.506 8.825 1.00 92.62 81 LYS A CA 1
ATOM 644 C C . LYS A 1 81 ? -2.098 -7.711 8.583 1.00 92.62 81 LYS A C 1
ATOM 646 O O . LYS A 1 81 ? -1.097 -7.589 7.888 1.00 92.62 81 LYS A O 1
ATOM 651 N N . ALA A 1 82 ? -2.435 -8.871 9.142 1.00 94.00 82 ALA A N 1
ATOM 652 C CA . ALA A 1 82 ? -1.620 -10.074 8.991 1.00 94.00 82 ALA A CA 1
ATOM 653 C C . ALA A 1 82 ? -1.608 -10.573 7.537 1.00 94.00 82 ALA A C 1
ATOM 655 O O . ALA A 1 82 ? -0.554 -10.934 7.013 1.00 94.00 82 ALA A O 1
ATOM 656 N N . GLU A 1 83 ? -2.762 -10.543 6.862 1.00 94.44 83 GLU A N 1
ATOM 657 C CA . GLU A 1 83 ? -2.862 -10.921 5.451 1.00 94.44 83 GLU A CA 1
ATOM 658 C C . GLU A 1 83 ? -2.029 -9.988 4.574 1.00 94.44 83 GLU A C 1
ATOM 660 O O . GLU A 1 83 ? -1.232 -10.478 3.771 1.00 94.44 83 GLU A O 1
ATOM 665 N N . ILE A 1 84 ? -2.120 -8.665 4.768 1.00 94.19 84 ILE A N 1
ATOM 666 C CA . ILE A 1 84 ? -1.330 -7.733 3.956 1.00 94.19 84 ILE A CA 1
ATOM 667 C C . ILE A 1 84 ? 0.173 -7.890 4.202 1.00 94.19 84 ILE A C 1
ATOM 669 O O . ILE A 1 84 ? 0.942 -7.868 3.246 1.00 94.19 84 ILE A O 1
ATOM 673 N N . GLU A 1 85 ? 0.604 -8.101 5.449 1.00 92.31 85 GLU A N 1
ATOM 674 C CA . GLU A 1 85 ? 2.019 -8.292 5.787 1.00 92.31 85 GLU A CA 1
ATOM 675 C C . GLU A 1 85 ? 2.563 -9.579 5.154 1.00 92.31 85 GLU A C 1
ATOM 677 O O . GLU A 1 85 ? 3.660 -9.577 4.591 1.00 92.31 85 GLU A O 1
ATOM 682 N N . SER A 1 86 ? 1.767 -10.653 5.160 1.00 93.44 86 SER A N 1
ATOM 683 C CA . SER A 1 86 ? 2.123 -11.918 4.508 1.00 93.44 86 SER A CA 1
ATOM 684 C C . SER A 1 86 ? 2.152 -11.820 2.975 1.00 93.44 86 SER A C 1
ATOM 686 O O . SER A 1 86 ? 2.967 -12.475 2.324 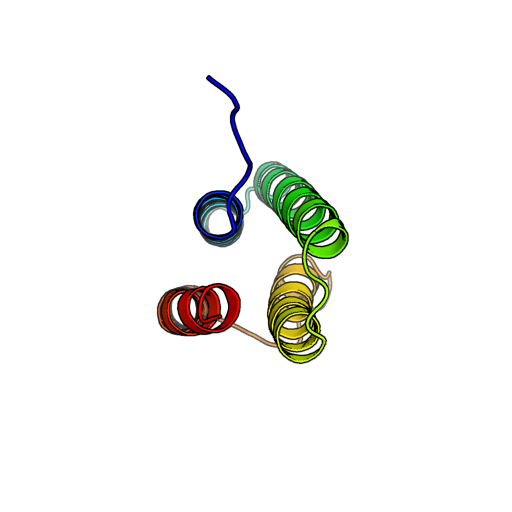1.00 93.44 86 SER A O 1
ATOM 688 N N . TYR A 1 87 ? 1.302 -10.972 2.390 1.00 93.19 87 TYR A N 1
ATOM 689 C CA . TYR A 1 87 ? 1.206 -10.761 0.947 1.00 93.19 87 TYR A CA 1
ATOM 690 C C . TYR A 1 87 ? 2.279 -9.808 0.406 1.00 93.19 87 TYR A C 1
ATOM 692 O O . TYR A 1 87 ? 2.751 -9.981 -0.724 1.00 93.19 87 TYR A O 1
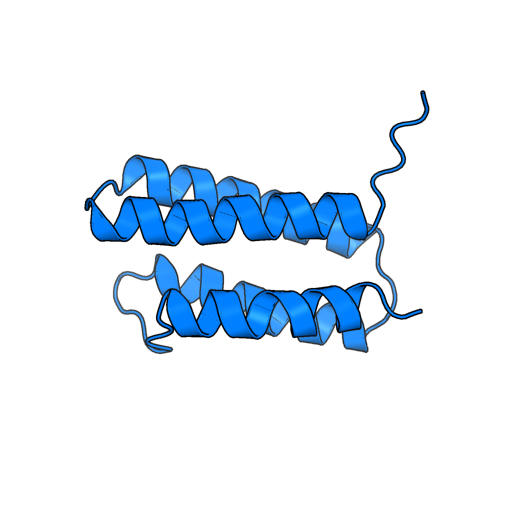ATOM 700 N N . PHE A 1 88 ? 2.673 -8.801 1.192 1.00 94.25 88 PHE A N 1
ATOM 701 C CA . PHE A 1 88 ? 3.468 -7.678 0.702 1.00 94.25 88 PHE A CA 1
ATOM 702 C C . PHE A 1 88 ? 4.849 -8.103 0.200 1.00 94.25 88 PHE A C 1
ATOM 704 O O . PHE A 1 88 ? 5.290 -7.628 -0.843 1.00 94.25 88 PHE A O 1
ATOM 711 N N . MET A 1 89 ? 5.524 -9.025 0.890 1.00 92.56 89 MET A N 1
ATOM 712 C CA . MET A 1 89 ? 6.844 -9.501 0.461 1.00 92.56 89 MET A CA 1
ATOM 713 C C . MET A 1 89 ? 6.794 -10.265 -0.875 1.00 92.56 89 MET A C 1
ATOM 715 O O . MET A 1 89 ? 7.526 -9.882 -1.791 1.00 92.56 89 MET A O 1
ATOM 719 N N . PRO A 1 90 ? 5.919 -11.277 -1.060 1.00 93.50 90 PRO A N 1
ATOM 720 C CA . PRO A 1 90 ? 5.693 -11.892 -2.368 1.00 93.50 90 PRO A CA 1
ATOM 721 C C . PRO A 1 90 ? 5.346 -10.884 -3.469 1.00 93.50 90 PRO A C 1
ATOM 723 O O . PRO A 1 90 ? 5.856 -10.992 -4.583 1.00 93.50 90 PRO A O 1
ATOM 726 N N . PHE A 1 91 ? 4.498 -9.900 -3.167 1.00 94.62 91 PHE A N 1
ATOM 727 C CA . PHE A 1 91 ? 4.155 -8.823 -4.093 1.00 94.62 91 PHE A CA 1
ATOM 728 C C . PHE A 1 91 ? 5.382 -7.993 -4.489 1.00 94.62 91 PHE A C 1
ATOM 730 O O . PHE A 1 91 ? 5.664 -7.843 -5.677 1.00 94.62 91 PHE A O 1
ATOM 737 N N . ALA A 1 92 ? 6.149 -7.505 -3.514 1.00 93.81 92 ALA A N 1
ATOM 738 C CA . ALA A 1 92 ? 7.325 -6.682 -3.759 1.00 93.81 92 ALA A CA 1
ATOM 739 C C . ALA A 1 92 ? 8.356 -7.439 -4.605 1.00 93.81 92 ALA A C 1
ATOM 741 O O . ALA A 1 92 ? 8.942 -6.865 -5.520 1.00 93.81 92 ALA A O 1
ATOM 742 N N . LEU A 1 93 ? 8.536 -8.741 -4.359 1.00 91.56 93 LEU A N 1
ATOM 743 C CA . LEU A 1 93 ? 9.398 -9.590 -5.179 1.00 91.56 93 LEU A CA 1
ATOM 744 C C . LEU A 1 93 ? 8.910 -9.686 -6.629 1.00 91.56 93 LEU A C 1
ATOM 746 O O . LEU A 1 93 ? 9.738 -9.553 -7.520 1.00 91.56 93 LEU A O 1
ATOM 750 N N . ARG A 1 94 ? 7.601 -9.841 -6.881 1.00 90.75 94 ARG A N 1
ATOM 751 C CA . ARG A 1 94 ? 7.040 -9.832 -8.250 1.00 90.75 94 ARG A CA 1
ATOM 752 C C . ARG A 1 94 ? 7.210 -8.485 -8.953 1.00 90.75 94 ARG A C 1
ATOM 754 O O . ARG A 1 94 ? 7.431 -8.441 -10.157 1.00 90.75 94 ARG A O 1
ATOM 761 N N . ILE A 1 95 ? 7.121 -7.383 -8.210 1.00 90.62 95 ILE A N 1
ATOM 762 C CA . ILE A 1 95 ? 7.367 -6.040 -8.750 1.00 90.62 95 ILE A CA 1
ATOM 763 C C . ILE A 1 95 ? 8.845 -5.855 -9.116 1.00 90.62 95 ILE A C 1
ATOM 765 O O . ILE A 1 95 ? 9.161 -5.256 -10.141 1.00 90.62 95 ILE A O 1
ATOM 769 N N . MET A 1 96 ? 9.756 -6.371 -8.292 1.00 87.25 96 MET A N 1
ATOM 770 C CA . MET A 1 96 ? 11.200 -6.210 -8.480 1.00 87.25 96 MET A CA 1
ATOM 771 C C . MET A 1 96 ? 11.831 -7.254 -9.406 1.00 87.25 96 MET A C 1
ATOM 773 O O . MET A 1 96 ? 12.916 -7.003 -9.928 1.00 87.25 96 MET A O 1
ATOM 777 N N . SER A 1 97 ? 11.202 -8.417 -9.590 1.00 81.06 97 SER A N 1
ATOM 778 C CA . SER A 1 97 ? 11.681 -9.455 -10.503 1.00 81.06 97 SER A CA 1
ATOM 779 C C . SER A 1 97 ? 11.616 -8.919 -11.920 1.00 81.06 97 SER A C 1
ATOM 781 O O . SER A 1 97 ? 10.537 -8.501 -12.326 1.00 81.06 97 SER A O 1
ATOM 783 N N . VAL A 1 98 ? 12.759 -8.887 -12.607 1.00 58.75 98 VAL A N 1
ATOM 784 C CA . VAL A 1 98 ? 12.965 -8.309 -13.946 1.00 58.75 98 VAL A CA 1
ATOM 785 C C . VAL A 1 98 ? 12.133 -9.038 -14.992 1.00 58.75 98 VAL A C 1
ATOM 787 O O . VAL A 1 98 ? 12.234 -10.282 -15.037 1.00 58.75 98 VAL A O 1
#

Solvent-accessible surface area (backbone atoms only — not comparable to full-atom values): 5657 Å² total; per-residue (Å²): 128,88,80,71,81,42,68,65,53,50,45,57,53,39,52,52,23,53,56,44,26,53,56,19,56,78,67,72,34,62,70,58,22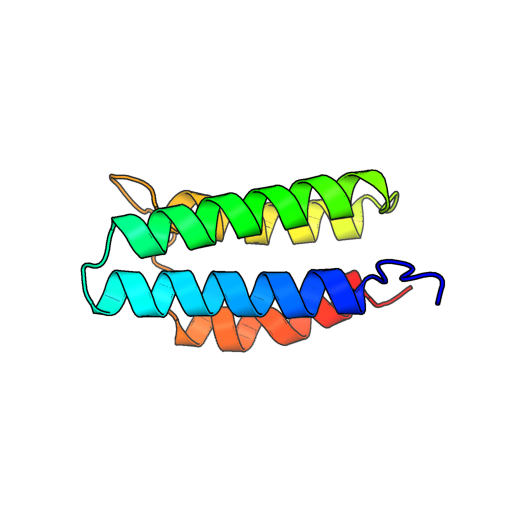,50,55,21,47,56,51,34,52,50,47,52,54,56,51,56,74,73,55,82,55,64,68,46,53,52,54,50,47,58,53,47,53,53,60,54,31,73,72,41,98,74,58,78,80,79,77,46,69,67,57,50,62,68,45,46,58,65,48,47,49,58,61,60,56,128

Radius of gyration: 13.39 Å; Cα contacts (8 Å, |Δi|>4): 68; chains: 1; bounding box: 42×24×35 Å

pLDDT: mean 91.44, std 10.62, range [38.28, 98.44]

Nearest PDB structures (foldseek):
  2w2u-assembly1_A  TM=8.723E-01  e=1.387E+00  Sulfolobus acidocaldarius
  4zey-assembly1_A  TM=6.844E-01  e=2.007E+00  Homo sapiens
  1orj-assembly2_B  TM=4.709E-01  e=1.542E+00  Aquifex aeolicus VF5
  1orj-assembly1_A  TM=4.587E-01  e=2.351E+00  Aquifex aeolicus VF5
  1ory-assembly1_A  TM=4.547E-01  e=2.351E+00  Aquifex aeolicus VF5

Foldseek 3Di:
DPVPCALVNLLVLLVVLVLQLQVCVVVVNLVSNVVSLVSNVVSLVVVVVVDDDPQLNVLSVVVNLQSVLSNDPHRDPPQHPVNCVVVSVVSSCSNNPD

Mean predicted aligned error: 3.86 Å